Protein AF-A0A7J7RCM6-F1 (afdb_monomer_lite)

Organism: Pipistrellus kuhlii (NCBI:txid59472)

InterPro domains:
  IPR022023 U1 small nuclear ribonucleoprotein of 70kDa N-terminal [PF12220] (3-91)

Sequence (122 aa):
MTQFLPPNLLALFAPRDPIPYLPPLEKLPHEKHHNQPYCGIAPYIREFEDPRDAPPPTRAETREERMERKRREKIERRQQEVETELKMCKPLSFSHISSSKGTLTTIPTLRVTPSRRSLWPE

Structure (mmCIF, N/CA/C/O backbone):
data_AF-A0A7J7RCM6-F1
#
_entry.id   AF-A0A7J7RCM6-F1
#
loop_
_atom_site.group_PDB
_atom_site.id
_atom_site.type_symbol
_atom_site.label_atom_id
_atom_site.label_alt_id
_atom_site.label_comp_id
_atom_site.label_asym_id
_atom_site.label_entity_id
_atom_site.label_seq_id
_atom_site.pdbx_PDB_ins_code
_atom_site.Cartn_x
_atom_site.Cartn_y
_atom_site.Cartn_z
_atom_site.occupancy
_atom_site.B_iso_or_equiv
_atom_site.auth_seq_id
_atom_site.auth_comp_id
_atom_site.auth_asym_id
_atom_site.auth_atom_id
_atom_site.pdbx_PDB_model_num
ATOM 1 N N . MET A 1 1 ? 32.049 -23.623 -3.911 1.00 64.38 1 MET A N 1
ATOM 2 C CA . MET A 1 1 ? 31.600 -25.006 -3.624 1.00 64.38 1 MET A CA 1
ATOM 3 C C . MET A 1 1 ? 32.114 -26.060 -4.620 1.00 64.38 1 MET A C 1
ATOM 5 O O . MET A 1 1 ? 32.133 -27.218 -4.248 1.00 64.38 1 MET A O 1
ATOM 9 N N . THR A 1 2 ? 32.619 -25.721 -5.817 1.00 79.12 2 THR A N 1
ATOM 10 C CA . THR A 1 2 ? 33.174 -26.693 -6.802 1.00 79.12 2 THR A CA 1
ATOM 11 C C . THR A 1 2 ? 34.685 -26.530 -7.061 1.00 79.12 2 THR A C 1
ATOM 13 O O . THR A 1 2 ? 35.197 -26.933 -8.097 1.00 79.12 2 THR A O 1
ATOM 16 N N . GLN A 1 3 ? 35.416 -25.918 -6.124 1.00 82.81 3 GLN A N 1
ATOM 17 C CA . GLN A 1 3 ? 36.771 -25.396 -6.356 1.00 82.81 3 GLN A CA 1
ATOM 18 C C . GLN A 1 3 ? 37.869 -26.466 -6.500 1.00 82.81 3 GLN A C 1
ATOM 20 O O . GLN A 1 3 ? 38.859 -26.218 -7.176 1.00 82.81 3 GLN A O 1
ATOM 25 N N . PHE A 1 4 ? 37.708 -27.643 -5.891 1.00 84.25 4 PHE A N 1
ATOM 26 C CA . PHE A 1 4 ? 38.743 -28.688 -5.864 1.00 84.25 4 PHE A CA 1
ATOM 27 C C . PHE A 1 4 ? 38.219 -30.029 -6.387 1.00 84.25 4 PHE A C 1
ATOM 29 O O . PHE A 1 4 ? 38.333 -31.060 -5.728 1.00 84.25 4 PHE A O 1
ATOM 36 N N . LEU A 1 5 ? 37.599 -30.008 -7.567 1.00 91.44 5 LEU A N 1
ATOM 37 C CA . LEU A 1 5 ? 37.150 -31.216 -8.255 1.00 91.44 5 LEU A CA 1
ATOM 38 C C . LEU A 1 5 ? 38.218 -31.719 -9.240 1.00 91.44 5 LEU A C 1
ATOM 40 O O . LEU A 1 5 ? 38.901 -30.910 -9.871 1.00 91.44 5 LEU A O 1
ATOM 44 N N . PRO A 1 6 ? 38.335 -33.045 -9.431 1.00 93.56 6 PRO A N 1
ATOM 45 C CA . PRO A 1 6 ? 39.127 -33.624 -10.510 1.00 93.56 6 PRO A CA 1
ATOM 46 C C . PRO A 1 6 ? 38.686 -33.089 -11.883 1.00 93.56 6 PRO A C 1
ATOM 48 O O . PRO A 1 6 ? 37.494 -32.829 -12.074 1.00 93.56 6 PRO A O 1
ATOM 51 N N . PRO A 1 7 ? 39.590 -32.993 -12.875 1.00 89.75 7 PRO A N 1
ATOM 52 C CA . PRO A 1 7 ? 39.324 -32.315 -14.149 1.00 89.75 7 PRO A CA 1
ATOM 53 C C . PRO A 1 7 ? 38.125 -32.886 -14.926 1.00 89.75 7 PRO A C 1
ATOM 55 O O . PRO A 1 7 ? 37.369 -32.121 -15.517 1.00 89.75 7 PRO A O 1
ATOM 58 N N . ASN A 1 8 ? 37.889 -34.203 -14.865 1.00 92.19 8 ASN A N 1
ATOM 59 C CA . ASN A 1 8 ? 36.731 -34.849 -15.500 1.00 92.19 8 ASN A CA 1
ATOM 60 C C . ASN A 1 8 ? 35.388 -34.352 -14.933 1.00 92.19 8 ASN A C 1
ATOM 62 O O . ASN A 1 8 ? 34.413 -34.185 -15.657 1.00 92.19 8 ASN A O 1
ATOM 66 N N . LEU A 1 9 ? 35.345 -34.086 -13.625 1.00 91.12 9 LEU A N 1
ATOM 67 C CA . LEU A 1 9 ? 34.153 -33.570 -12.954 1.00 91.12 9 LEU A CA 1
ATOM 68 C C . LEU A 1 9 ? 34.068 -32.045 -13.050 1.00 91.12 9 LEU A C 1
ATOM 70 O O . LEU A 1 9 ? 32.972 -31.505 -13.149 1.00 91.12 9 LEU A O 1
ATOM 74 N N . LEU A 1 10 ? 35.210 -31.351 -13.065 1.00 90.06 10 LEU A N 1
ATOM 75 C CA . LEU A 1 10 ? 35.282 -29.898 -13.233 1.00 90.06 10 LEU A CA 1
ATOM 76 C C . LEU A 1 10 ? 34.699 -29.454 -14.585 1.00 90.06 10 LEU A C 1
ATOM 78 O O . LEU A 1 10 ? 34.001 -28.445 -14.648 1.00 90.06 10 LEU A O 1
ATOM 82 N N . ALA A 1 11 ? 34.929 -30.236 -15.645 1.00 89.19 11 ALA A N 1
ATOM 83 C CA . ALA A 1 11 ? 34.432 -29.956 -16.992 1.00 89.19 11 ALA A CA 1
ATOM 84 C C . ALA A 1 11 ? 32.897 -29.871 -17.076 1.00 89.19 11 ALA A C 1
ATOM 86 O O . ALA A 1 11 ? 32.365 -29.145 -17.913 1.00 89.19 11 ALA A O 1
ATOM 87 N N . LEU A 1 12 ? 32.178 -30.553 -16.178 1.00 92.12 12 LEU A N 1
ATOM 88 C CA . LEU A 1 12 ? 30.713 -30.499 -16.109 1.00 92.12 12 LEU A CA 1
ATOM 89 C C . LEU A 1 12 ? 30.187 -29.128 -15.659 1.00 92.12 12 LEU A C 1
ATOM 91 O O . LEU A 1 12 ? 29.022 -28.810 -15.886 1.00 92.12 12 LEU A O 1
ATOM 95 N N . PHE A 1 13 ? 31.041 -28.319 -15.031 1.00 92.94 13 PHE A N 1
ATOM 96 C CA . PHE A 1 13 ? 30.718 -26.978 -14.550 1.00 92.94 13 PHE A CA 1
ATOM 97 C C . PHE A 1 13 ? 31.242 -25.878 -15.482 1.00 92.94 13 PHE A C 1
ATOM 99 O O . PHE A 1 13 ? 31.341 -24.722 -15.066 1.00 92.94 13 PHE A O 1
ATOM 106 N N . ALA A 1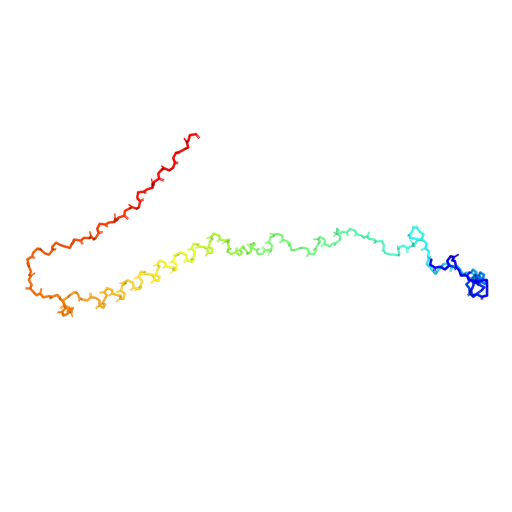 14 ? 31.585 -26.218 -16.731 1.00 90.75 14 ALA A N 1
ATOM 107 C CA . ALA A 1 14 ? 31.924 -25.223 -17.737 1.00 90.75 14 ALA A CA 1
ATOM 108 C C . ALA A 1 14 ? 30.736 -24.264 -17.972 1.00 90.75 14 ALA A C 1
ATOM 110 O O . ALA A 1 14 ? 29.574 -24.692 -17.937 1.00 90.75 14 ALA A O 1
ATOM 111 N N . PRO A 1 15 ? 30.998 -22.964 -18.197 1.00 94.06 15 PRO A N 1
ATOM 112 C CA . PRO A 1 15 ? 29.940 -22.017 -18.507 1.00 94.06 15 PRO A CA 1
ATOM 113 C C . PRO A 1 15 ? 29.254 -22.403 -19.820 1.00 94.06 15 PRO A C 1
ATOM 115 O O . PRO A 1 15 ? 29.880 -22.925 -20.741 1.00 94.06 15 PRO A O 1
ATOM 118 N N . ARG A 1 16 ? 27.952 -22.130 -19.902 1.00 93.81 16 ARG A N 1
ATOM 119 C CA . ARG A 1 16 ? 27.201 -22.218 -21.158 1.00 93.81 16 ARG A CA 1
ATOM 120 C C . ARG A 1 16 ? 27.533 -21.022 -22.046 1.00 93.81 16 ARG A C 1
ATOM 122 O O . ARG A 1 16 ? 28.031 -20.007 -21.554 1.00 93.81 16 ARG A O 1
ATOM 129 N N . ASP A 1 17 ? 27.178 -21.129 -23.321 1.00 93.75 17 ASP A N 1
ATOM 130 C CA . ASP A 1 17 ? 27.189 -19.986 -24.229 1.00 93.75 17 ASP A CA 1
ATOM 131 C C . ASP A 1 17 ? 26.384 -18.816 -23.638 1.00 93.75 17 ASP A C 1
ATOM 133 O O . ASP A 1 17 ? 25.371 -19.037 -22.954 1.00 93.75 17 ASP A O 1
ATOM 137 N N . PRO A 1 18 ? 26.828 -17.567 -23.865 1.00 95.25 18 PRO A N 1
ATOM 138 C CA . PRO A 1 18 ? 26.136 -16.401 -23.348 1.00 95.25 18 PRO A CA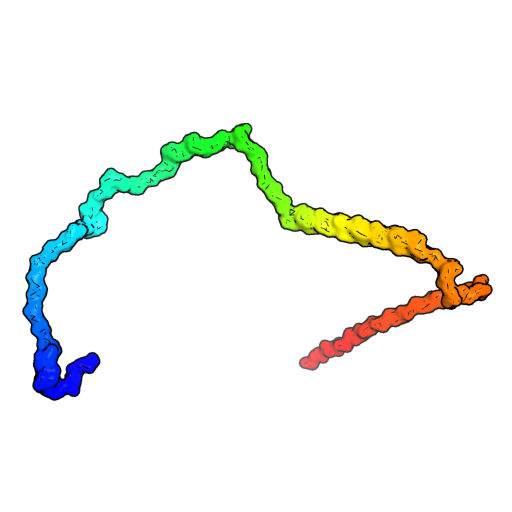 1
ATOM 139 C C . PRO A 1 18 ? 24.715 -16.330 -23.911 1.00 95.25 18 PRO A C 1
ATOM 141 O O . PRO A 1 18 ? 24.461 -16.631 -25.077 1.00 95.25 18 PRO A O 1
ATOM 144 N N . ILE A 1 19 ? 23.779 -15.904 -23.066 1.00 95.06 19 ILE A N 1
ATOM 145 C CA . ILE A 1 19 ? 22.374 -15.754 -23.448 1.00 95.06 19 ILE A CA 1
ATOM 146 C C . ILE A 1 19 ? 22.271 -14.650 -24.517 1.00 95.06 19 ILE A C 1
ATOM 148 O O . ILE A 1 19 ? 22.875 -13.587 -24.334 1.00 95.06 19 ILE A O 1
ATOM 152 N N . PRO A 1 20 ? 21.511 -14.856 -25.613 1.00 95.69 20 PRO A N 1
ATOM 153 C CA . PRO A 1 20 ? 21.274 -13.803 -26.593 1.00 95.69 20 PRO A CA 1
ATOM 154 C C . PRO A 1 20 ? 20.598 -12.599 -25.933 1.00 95.69 20 PRO A C 1
ATOM 156 O O . PRO A 1 20 ? 19.690 -12.746 -25.114 1.00 95.69 20 PRO A O 1
ATOM 159 N N . TYR A 1 21 ? 21.047 -11.399 -26.297 1.00 95.38 21 TYR A N 1
ATOM 160 C CA . TYR A 1 21 ? 20.504 -10.170 -25.734 1.00 95.38 21 TYR A CA 1
ATOM 161 C C . TYR A 1 21 ? 19.024 -10.009 -26.094 1.00 95.38 21 TYR A C 1
ATOM 163 O O . TYR A 1 21 ? 18.647 -10.060 -27.266 1.00 95.38 21 TYR A O 1
ATOM 171 N N . LEU A 1 22 ? 18.208 -9.751 -25.075 1.00 95.12 22 LEU A N 1
ATOM 172 C CA . LEU A 1 22 ? 16.832 -9.301 -25.217 1.00 95.12 22 LEU A CA 1
ATOM 173 C C . LEU A 1 22 ? 16.691 -7.940 -24.529 1.00 95.12 22 LEU A C 1
ATOM 175 O O . LEU A 1 22 ? 17.239 -7.754 -23.436 1.00 95.12 22 LEU A O 1
ATOM 179 N N . PRO A 1 23 ? 15.969 -6.987 -25.138 1.00 94.38 23 PRO A N 1
ATOM 180 C CA . PRO A 1 23 ? 15.728 -5.704 -24.504 1.00 94.38 23 PRO A CA 1
ATOM 181 C C . PRO A 1 23 ? 14.897 -5.885 -23.219 1.00 94.38 23 PRO A C 1
ATOM 183 O O . PRO A 1 23 ? 14.044 -6.777 -23.161 1.00 94.38 23 PRO A O 1
ATOM 186 N N . PRO A 1 24 ? 15.110 -5.046 -22.188 1.00 93.50 24 PRO A N 1
ATOM 187 C CA . PRO A 1 24 ? 14.266 -5.034 -20.998 1.00 93.50 24 PRO A CA 1
ATOM 188 C C . PRO A 1 24 ? 12.785 -4.843 -21.353 1.00 93.50 24 PRO A C 1
ATOM 190 O O . PRO A 1 24 ? 12.447 -4.013 -22.195 1.00 93.50 24 PRO A O 1
ATOM 193 N N . LEU A 1 25 ? 11.903 -5.600 -20.691 1.00 90.19 25 LEU A N 1
ATOM 194 C CA . LEU A 1 25 ? 10.455 -5.534 -20.935 1.00 90.19 25 LEU A CA 1
ATOM 195 C C . LEU A 1 25 ? 9.853 -4.186 -20.522 1.00 90.19 25 LEU A C 1
ATOM 197 O O . LEU A 1 25 ? 8.974 -3.656 -21.196 1.00 90.19 25 LEU A O 1
ATOM 201 N N . GLU A 1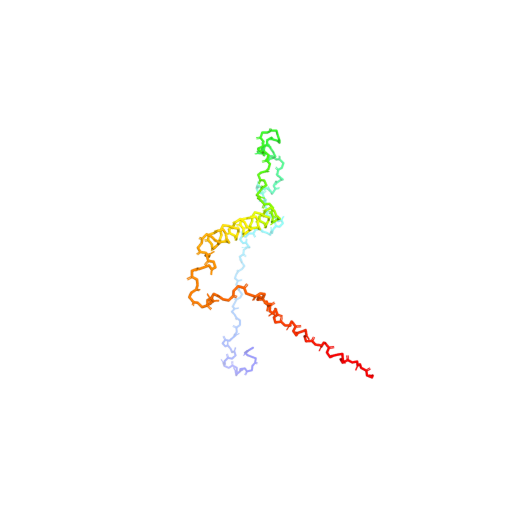 26 ? 10.323 -3.639 -19.404 1.00 90.81 26 GLU A N 1
ATOM 202 C CA . GLU A 1 26 ? 9.863 -2.364 -18.870 1.00 90.81 26 GLU A CA 1
ATOM 203 C C . GLU A 1 26 ? 10.960 -1.306 -18.964 1.00 90.81 26 GLU A C 1
ATOM 205 O O . GLU A 1 26 ? 12.149 -1.594 -18.817 1.00 90.81 26 GLU A O 1
ATOM 210 N N . LYS A 1 27 ? 10.540 -0.052 -19.150 1.00 90.38 27 LYS A N 1
ATOM 211 C CA . LYS A 1 27 ? 11.422 1.115 -19.056 1.00 90.38 27 LYS A CA 1
ATOM 212 C C . LYS A 1 27 ? 11.929 1.290 -17.623 1.00 90.38 27 LYS A C 1
ATOM 214 O O . LYS A 1 27 ? 11.253 0.885 -16.670 1.00 90.38 27 LYS A O 1
ATOM 219 N N . LEU A 1 28 ? 13.078 1.945 -17.461 1.00 90.50 28 LEU A N 1
ATOM 220 C CA . LEU A 1 28 ? 13.596 2.290 -16.135 1.00 90.50 28 LEU A CA 1
ATOM 221 C C . LEU A 1 28 ? 12.577 3.155 -15.373 1.00 90.50 28 LEU A C 1
ATOM 223 O O . LEU A 1 28 ? 11.859 3.928 -16.005 1.00 90.50 28 LEU A O 1
ATOM 227 N N . PRO A 1 29 ? 12.513 3.092 -14.028 1.00 89.12 29 PRO A N 1
ATOM 228 C CA . PRO A 1 29 ? 11.507 3.807 -13.238 1.00 89.12 29 PRO A CA 1
ATOM 229 C C . PRO A 1 29 ? 11.380 5.306 -13.549 1.00 89.12 29 PRO A C 1
ATOM 231 O O . PRO A 1 29 ? 10.272 5.824 -13.544 1.00 89.12 29 PRO A O 1
ATOM 234 N N . HIS A 1 30 ? 12.487 5.986 -13.866 1.00 88.25 30 HIS A N 1
ATOM 235 C CA . HIS A 1 30 ? 12.505 7.415 -14.215 1.00 88.25 30 HIS A CA 1
ATOM 236 C C . HIS A 1 30 ? 12.120 7.714 -15.678 1.00 88.25 30 HIS A C 1
ATOM 238 O O . HIS A 1 30 ? 11.852 8.858 -16.023 1.00 88.25 30 HIS A O 1
ATOM 244 N N . GLU A 1 31 ? 12.097 6.704 -16.547 1.00 90.25 31 GLU A N 1
ATOM 245 C CA . GLU A 1 31 ? 11.622 6.782 -17.938 1.00 90.25 31 GLU A CA 1
ATOM 246 C C . GLU A 1 31 ? 10.164 6.320 -18.078 1.00 90.25 31 GLU A C 1
ATOM 248 O O . GLU A 1 31 ? 9.577 6.387 -19.166 1.00 90.25 31 GLU A O 1
ATOM 253 N N . LYS A 1 32 ? 9.565 5.813 -16.992 1.00 89.25 32 LYS A N 1
ATOM 254 C CA . LYS A 1 32 ? 8.164 5.402 -16.981 1.00 89.25 32 LYS A CA 1
ATOM 255 C C . LYS A 1 32 ? 7.278 6.643 -17.055 1.00 89.25 32 LYS A C 1
ATOM 257 O O . LYS A 1 32 ? 7.333 7.529 -16.209 1.00 89.25 32 LYS A O 1
ATOM 262 N N . HIS A 1 33 ? 6.422 6.685 -18.072 1.00 87.25 33 HIS A N 1
ATOM 263 C CA . HIS A 1 33 ? 5.393 7.710 -18.178 1.00 87.25 33 HIS A CA 1
ATOM 264 C C . HIS A 1 33 ? 4.230 7.355 -17.245 1.00 87.25 33 HIS A C 1
ATOM 266 O O . HIS A 1 33 ? 3.515 6.376 -17.470 1.00 87.25 33 HIS A O 1
ATOM 272 N N . HIS A 1 34 ? 4.039 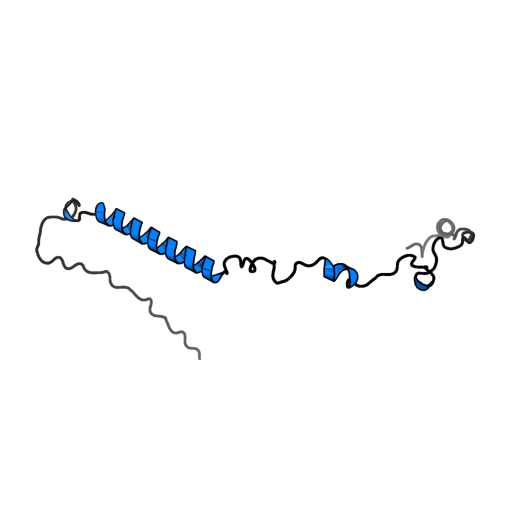8.143 -16.189 1.00 88.81 34 HIS A N 1
ATOM 273 C CA . HIS A 1 34 ? 2.891 8.003 -15.300 1.00 88.81 34 HIS A CA 1
ATOM 274 C C . HIS A 1 34 ? 1.674 8.675 -15.942 1.00 88.81 34 HIS A C 1
ATOM 276 O O . HIS A 1 34 ? 1.492 9.882 -15.821 1.00 88.81 34 HIS A O 1
ATOM 282 N N . ASN A 1 35 ? 0.832 7.887 -16.620 1.00 87.50 35 ASN A N 1
ATOM 283 C CA . ASN A 1 35 ? -0.401 8.383 -17.254 1.00 87.50 35 ASN A CA 1
ATOM 284 C C . ASN A 1 35 ? -1.327 9.103 -16.258 1.00 87.50 35 ASN A C 1
ATOM 286 O O . ASN A 1 35 ? -2.042 10.027 -16.631 1.00 87.50 35 ASN A O 1
ATOM 290 N N . GLN A 1 36 ? -1.297 8.680 -14.993 1.00 87.69 36 GLN A N 1
ATOM 291 C CA . GLN A 1 36 ? -1.969 9.325 -13.873 1.00 87.69 36 GLN A CA 1
ATOM 292 C C . GLN A 1 36 ? -0.954 9.464 -12.733 1.00 87.69 36 GLN A C 1
ATOM 294 O O . GLN A 1 36 ? -0.698 8.488 -12.023 1.00 87.69 36 GLN A O 1
ATOM 299 N N . PRO A 1 37 ? -0.303 10.630 -12.588 1.00 89.69 37 PRO A N 1
ATOM 300 C CA . PRO A 1 37 ? 0.587 10.864 -11.463 1.00 89.69 37 PRO A CA 1
ATOM 301 C C . PRO A 1 37 ? -0.220 10.930 -10.163 1.00 89.69 37 PRO A C 1
ATOM 303 O O . PRO A 1 37 ? -1.415 11.235 -10.166 1.00 89.69 37 PRO A O 1
ATOM 306 N N . TYR A 1 38 ? 0.444 10.678 -9.035 1.00 89.62 38 TYR A N 1
ATOM 307 C CA . TYR A 1 38 ? -0.164 10.908 -7.730 1.00 89.62 38 TYR A CA 1
ATOM 308 C C . TYR A 1 38 ? -0.637 12.359 -7.625 1.00 89.62 38 TYR A C 1
ATOM 310 O O . TYR A 1 38 ? 0.119 13.295 -7.889 1.00 89.62 38 TYR A O 1
ATOM 318 N N . CYS A 1 39 ? -1.898 12.534 -7.243 1.00 90.88 39 CYS A N 1
ATOM 319 C CA . CYS A 1 39 ? -2.500 13.837 -7.012 1.00 90.88 39 CYS A CA 1
ATOM 320 C C . CYS A 1 39 ? -2.751 14.041 -5.515 1.00 90.88 39 CYS A C 1
ATOM 322 O O . CYS A 1 39 ? -2.852 13.086 -4.744 1.00 90.88 39 CYS A O 1
ATOM 324 N N . GLY A 1 40 ? -2.806 15.303 -5.093 1.00 91.62 40 GLY A N 1
ATOM 325 C CA . GLY A 1 40 ? -3.139 15.648 -3.716 1.00 91.62 40 GLY A CA 1
ATOM 326 C C . GLY A 1 40 ? -4.611 15.384 -3.392 1.00 91.62 40 GLY A C 1
ATOM 327 O O . GLY A 1 40 ? -5.443 15.186 -4.272 1.00 91.62 40 GLY A O 1
ATOM 328 N N . ILE A 1 41 ? -4.945 15.463 -2.106 1.00 93.88 41 ILE A N 1
ATOM 329 C CA . ILE A 1 41 ? -6.303 15.199 -1.612 1.00 93.88 41 ILE A CA 1
ATOM 330 C C . ILE A 1 41 ? -7.256 16.402 -1.715 1.00 93.88 41 ILE A C 1
ATOM 332 O O . ILE A 1 41 ? -8.423 16.289 -1.355 1.00 93.88 41 ILE A O 1
ATOM 336 N N . ALA A 1 42 ? -6.780 17.557 -2.192 1.00 91.69 42 ALA A N 1
ATOM 337 C CA . ALA A 1 42 ? -7.555 18.800 -2.241 1.00 91.69 42 ALA A CA 1
ATOM 338 C C . ALA A 1 42 ? -8.944 18.662 -2.909 1.00 91.69 42 ALA A C 1
ATOM 340 O O . ALA A 1 42 ? -9.905 19.205 -2.363 1.00 91.69 42 ALA A O 1
ATOM 341 N N . PRO A 1 43 ? -9.110 17.905 -4.017 1.00 89.62 43 PRO A N 1
ATOM 342 C CA . PRO A 1 43 ? -10.423 17.708 -4.635 1.00 89.62 43 PRO A CA 1
ATOM 343 C C . PRO A 1 43 ? -11.440 16.964 -3.760 1.00 89.62 43 PRO A C 1
ATOM 345 O O . PRO A 1 43 ? -12.635 17.070 -4.019 1.00 89.62 43 PRO A O 1
ATOM 348 N N . TYR A 1 44 ? -10.990 16.221 -2.750 1.00 89.56 44 TYR A N 1
ATOM 349 C CA . TYR A 1 44 ? -11.844 15.416 -1.872 1.00 89.56 44 TYR A CA 1
ATOM 350 C C . TYR A 1 44 ? -12.261 16.171 -0.605 1.00 89.56 44 TYR A C 1
ATOM 352 O O . TYR A 1 44 ? -13.104 15.698 0.142 1.00 89.56 44 TYR A O 1
ATOM 360 N N . ILE A 1 45 ? -11.732 17.378 -0.362 1.00 86.56 45 ILE A N 1
ATOM 361 C CA . ILE A 1 45 ? -12.071 18.154 0.845 1.00 86.56 45 ILE A CA 1
ATOM 362 C C . ILE A 1 45 ? -13.567 18.520 0.886 1.00 86.56 45 ILE A C 1
ATOM 364 O O . ILE A 1 45 ? -14.158 18.625 1.953 1.00 86.56 45 ILE A O 1
ATOM 368 N N . ARG A 1 46 ? -14.203 18.656 -0.279 1.00 84.56 46 ARG A N 1
ATOM 369 C CA . ARG A 1 46 ? -15.651 18.891 -0.413 1.00 84.56 46 ARG A CA 1
ATOM 370 C C . ARG A 1 46 ? -16.533 17.725 0.045 1.00 84.56 46 ARG A C 1
ATOM 372 O O . ARG A 1 46 ? -17.738 17.901 0.139 1.00 84.56 46 ARG A O 1
ATOM 379 N N . GLU A 1 47 ? -15.959 16.540 0.233 1.00 85.31 47 GLU A N 1
ATOM 380 C CA . GLU A 1 47 ? -16.690 15.340 0.658 1.00 85.31 47 GLU A CA 1
ATOM 381 C C . GLU A 1 47 ? -16.772 15.230 2.187 1.00 85.31 47 GLU A C 1
ATOM 383 O O . GLU A 1 47 ? -17.471 14.359 2.697 1.00 85.31 47 GLU A O 1
ATOM 388 N N . PHE A 1 48 ? -16.074 16.097 2.930 1.00 83.62 48 PHE A N 1
ATOM 389 C CA . PHE A 1 48 ? -16.201 16.153 4.383 1.00 83.62 48 PHE A CA 1
ATOM 390 C C . PHE A 1 48 ? -17.516 16.818 4.799 1.00 83.62 48 PHE A C 1
ATOM 392 O O . PHE A 1 48 ? -17.959 17.785 4.181 1.00 83.62 48 PHE A O 1
ATOM 399 N N . GLU A 1 49 ? -18.116 16.305 5.875 1.00 80.56 49 GLU A N 1
ATOM 400 C CA . GLU A 1 49 ? -19.308 16.892 6.488 1.00 80.56 49 GLU A CA 1
ATOM 401 C C . GLU A 1 49 ? -19.030 18.320 6.966 1.00 80.56 49 GLU A C 1
ATOM 403 O O . GLU A 1 49 ? -17.980 18.612 7.552 1.00 80.56 49 GLU A O 1
ATOM 408 N N . ASP A 1 50 ? -19.999 19.211 6.744 1.00 80.62 50 ASP A N 1
ATOM 409 C CA . ASP A 1 50 ? -19.930 20.561 7.278 1.00 80.62 50 ASP A CA 1
ATOM 410 C C . ASP A 1 50 ? -19.891 20.492 8.814 1.00 80.62 50 ASP A C 1
ATOM 412 O O . ASP A 1 50 ? -20.743 19.847 9.432 1.00 80.62 50 ASP A O 1
ATOM 416 N N . PRO A 1 51 ? -18.977 21.219 9.483 1.00 69.62 51 PRO A N 1
ATOM 417 C CA . PRO A 1 51 ? -18.826 21.179 10.943 1.00 69.62 51 PRO A CA 1
ATOM 418 C C . PRO A 1 51 ? -20.059 21.700 11.704 1.00 69.62 51 PRO A C 1
ATOM 420 O O . PRO A 1 51 ? -20.080 21.687 12.932 1.00 69.62 51 PRO A O 1
ATOM 423 N N . ARG A 1 52 ? -21.062 22.210 10.979 1.00 72.38 52 ARG A N 1
ATOM 424 C CA . ARG A 1 52 ? -22.360 22.658 11.495 1.00 72.38 52 ARG A CA 1
ATOM 425 C C . ARG A 1 52 ? -23.411 21.546 11.509 1.00 72.38 52 ARG A C 1
ATOM 427 O O . ARG A 1 52 ? -24.338 21.643 12.304 1.00 72.38 52 ARG A O 1
ATOM 434 N N . ASP A 1 53 ? -23.273 20.553 10.633 1.00 74.75 53 ASP A N 1
ATOM 435 C CA . ASP A 1 53 ? -24.219 19.441 10.455 1.00 74.75 53 ASP A CA 1
ATOM 436 C C . ASP A 1 53 ? -23.697 18.142 11.093 1.00 74.75 53 ASP A C 1
ATOM 438 O O . ASP A 1 53 ? -24.456 17.221 11.389 1.00 74.75 53 ASP A O 1
ATOM 442 N N . ALA A 1 54 ? -22.390 18.087 11.376 1.00 72.38 54 ALA A N 1
ATOM 443 C CA . ALA A 1 54 ? -21.793 16.998 12.128 1.00 72.38 54 ALA A CA 1
ATOM 444 C C . ALA A 1 54 ? -22.421 16.913 13.536 1.00 72.38 54 ALA A C 1
ATOM 446 O O . ALA A 1 54 ? -22.392 17.901 14.287 1.00 72.38 54 ALA A O 1
ATOM 447 N N . PRO A 1 55 ? -22.960 15.747 13.945 1.00 76.44 55 PRO A N 1
ATOM 448 C CA . PRO A 1 55 ? -23.432 15.568 15.308 1.00 76.44 55 PRO A CA 1
ATOM 449 C C . PRO A 1 55 ? -22.276 15.832 16.282 1.00 76.44 55 PRO A C 1
ATOM 451 O O . PRO A 1 55 ? -21.116 15.540 15.959 1.00 76.44 55 PRO A O 1
ATOM 454 N N . PRO A 1 56 ? -22.558 16.371 17.486 1.00 73.69 56 PRO A N 1
ATOM 455 C CA . PRO A 1 56 ? -21.519 16.588 18.479 1.00 73.69 56 PRO A CA 1
ATOM 456 C C . PRO A 1 56 ? -20.741 15.280 18.658 1.00 73.69 56 PRO A C 1
ATOM 458 O O . PRO A 1 56 ? -21.365 14.214 18.737 1.00 73.69 56 PRO A O 1
ATOM 461 N N . PRO A 1 57 ? -19.394 15.334 18.678 1.00 71.44 57 PRO A N 1
ATOM 462 C CA . PRO A 1 57 ? -18.568 14.140 18.676 1.00 71.44 57 PRO A CA 1
ATOM 463 C C . PRO A 1 57 ? -19.039 13.243 19.810 1.00 71.44 57 PRO A C 1
ATOM 465 O O . PRO A 1 57 ? -18.984 13.637 20.978 1.00 71.44 57 PRO A O 1
ATOM 468 N N . THR A 1 58 ? -19.542 12.060 19.452 1.00 67.81 58 THR A N 1
ATOM 469 C CA . THR A 1 58 ? -20.026 11.080 20.421 1.00 67.81 58 THR A CA 1
ATOM 470 C C . THR A 1 58 ? -18.806 10.580 21.171 1.00 67.81 58 THR A C 1
ATOM 472 O O . THR A 1 58 ? -18.127 9.639 20.761 1.00 67.81 58 THR A O 1
ATOM 475 N N . ARG A 1 59 ? -18.456 11.285 22.246 1.00 62.59 59 ARG A N 1
ATOM 476 C CA . ARG A 1 59 ? -17.412 10.853 23.155 1.00 62.59 59 ARG A CA 1
ATOM 477 C C . ARG A 1 59 ? -17.950 9.606 23.830 1.00 62.59 59 ARG A C 1
ATOM 479 O O . ARG A 1 59 ? -18.842 9.682 24.667 1.00 62.59 59 ARG A O 1
ATOM 486 N N . ALA A 1 60 ? -17.451 8.450 23.402 1.00 63.91 60 ALA A N 1
ATOM 487 C CA . ALA A 1 60 ? -17.582 7.237 24.187 1.00 63.91 60 ALA A CA 1
ATOM 488 C C . ALA A 1 60 ? -17.107 7.541 25.617 1.00 63.91 60 ALA A C 1
ATOM 490 O O . ALA A 1 60 ? -16.139 8.293 25.770 1.00 63.91 60 ALA A O 1
ATOM 491 N N . GLU A 1 61 ? -17.791 6.980 26.624 1.00 61.84 61 GLU A N 1
ATOM 492 C CA . GLU A 1 61 ? -17.463 7.166 28.046 1.00 61.84 61 GLU A CA 1
ATOM 493 C C . GLU A 1 61 ? -15.942 7.164 28.239 1.00 61.84 61 GLU A C 1
ATOM 495 O O . GLU A 1 61 ? -15.247 6.209 27.859 1.00 61.84 61 GLU A O 1
ATOM 500 N N . THR A 1 62 ? -15.412 8.233 28.827 1.00 76.00 62 THR A N 1
ATOM 501 C CA . THR A 1 62 ? -13.997 8.271 29.185 1.00 76.00 62 THR A CA 1
ATOM 502 C C . THR A 1 62 ? -13.709 7.160 30.197 1.00 76.00 62 THR A C 1
ATOM 504 O O . THR A 1 62 ? -14.581 6.684 30.933 1.00 76.00 62 THR A O 1
ATOM 507 N N . ARG A 1 63 ? -12.454 6.700 30.250 1.00 74.62 63 ARG A N 1
ATOM 508 C CA . ARG A 1 63 ? -12.047 5.631 31.179 1.00 74.62 63 ARG A CA 1
ATOM 509 C C . ARG A 1 63 ? -12.432 5.949 32.633 1.00 74.62 63 ARG A C 1
ATOM 511 O O . ARG A 1 63 ? -12.718 5.025 33.391 1.00 74.62 63 ARG A O 1
ATOM 518 N N . GLU A 1 64 ? -12.441 7.229 32.997 1.00 78.75 64 GLU A N 1
ATOM 519 C CA . GLU A 1 64 ? -12.803 7.737 34.322 1.00 78.75 64 GLU A CA 1
ATOM 520 C C . GLU A 1 64 ? -14.303 7.600 34.603 1.00 78.75 64 GLU A C 1
ATOM 522 O O . GLU A 1 64 ? -14.673 6.990 35.608 1.00 78.75 64 GLU A O 1
ATOM 527 N N . GLU A 1 65 ? -15.163 8.030 33.677 1.00 79.94 65 GLU A N 1
ATOM 528 C CA . GLU A 1 65 ? -16.624 7.876 33.781 1.00 79.94 65 GLU A CA 1
ATOM 529 C C . GLU A 1 65 ? -17.028 6.400 33.911 1.00 79.94 65 GLU A C 1
ATOM 531 O O . GLU A 1 65 ? -17.850 6.028 34.756 1.00 79.94 65 GLU A O 1
ATOM 536 N N . ARG A 1 66 ? -16.365 5.514 33.156 1.00 80.00 66 ARG A N 1
ATOM 537 C CA . ARG A 1 66 ? -16.594 4.063 33.241 1.00 80.00 66 ARG A CA 1
ATOM 538 C C . ARG A 1 66 ? -16.206 3.482 34.606 1.00 80.00 66 ARG A C 1
ATOM 540 O O . ARG A 1 66 ? -16.840 2.536 35.084 1.00 80.00 66 ARG A O 1
ATOM 547 N N . MET A 1 67 ? -15.143 3.996 35.223 1.00 83.25 67 MET A N 1
ATOM 548 C CA . MET A 1 67 ? -14.698 3.566 36.554 1.00 83.25 67 MET A CA 1
ATOM 549 C C . MET A 1 67 ? -15.632 4.077 37.649 1.00 83.25 67 MET A C 1
ATOM 551 O O . MET A 1 67 ? -15.943 3.332 38.582 1.00 83.25 67 MET A O 1
ATOM 555 N N . GLU A 1 68 ? -16.108 5.313 37.525 1.00 87.56 68 GLU A N 1
ATOM 556 C CA . GLU A 1 68 ? -17.042 5.898 38.477 1.00 87.56 68 GLU A CA 1
ATOM 557 C C . GLU A 1 68 ? -18.397 5.183 38.455 1.00 87.56 68 GLU A C 1
ATOM 559 O O . GLU A 1 68 ? -18.901 4.814 39.520 1.00 87.56 68 GLU A O 1
ATOM 564 N N . ARG A 1 69 ? -18.922 4.860 37.266 1.00 85.81 69 ARG A N 1
ATOM 565 C CA . ARG A 1 69 ? -20.138 4.047 37.111 1.00 85.81 69 ARG A CA 1
ATOM 566 C C . ARG A 1 69 ? -20.028 2.708 37.841 1.00 85.81 69 ARG A C 1
ATOM 568 O O . ARG A 1 69 ? -20.842 2.404 38.709 1.00 85.81 69 ARG A O 1
ATOM 575 N N . LYS A 1 70 ? -18.949 1.958 37.591 1.00 88.81 70 LYS A N 1
ATOM 576 C CA . LYS A 1 70 ? -18.688 0.683 38.286 1.00 88.81 70 LYS A CA 1
ATOM 577 C C . LYS A 1 70 ? -18.577 0.842 39.802 1.00 88.81 70 LYS A C 1
ATOM 579 O O . LYS A 1 70 ? -18.966 -0.058 40.546 1.00 88.81 70 LYS A O 1
ATOM 584 N N . ARG A 1 71 ? -17.998 1.949 40.279 1.00 92.19 71 ARG A N 1
ATOM 585 C CA . ARG A 1 71 ? -17.849 2.208 41.715 1.00 92.19 71 ARG A CA 1
ATOM 586 C C . ARG A 1 71 ? -19.202 2.485 42.367 1.00 92.19 71 ARG A C 1
ATOM 588 O O . ARG A 1 71 ? -19.447 1.929 43.434 1.00 92.19 71 ARG A O 1
ATOM 595 N N . ARG A 1 72 ? -20.062 3.282 41.725 1.00 91.25 72 ARG A N 1
ATOM 596 C CA . ARG A 1 72 ? -21.429 3.574 42.192 1.00 91.25 72 ARG A CA 1
ATOM 597 C C . ARG A 1 72 ? -22.280 2.305 42.234 1.00 91.25 72 ARG A C 1
ATOM 599 O 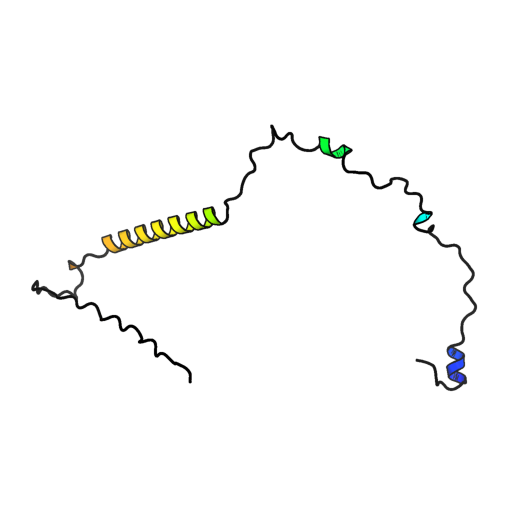O . ARG A 1 72 ? -22.761 1.951 43.304 1.00 91.25 72 ARG A O 1
ATOM 606 N N . GLU A 1 73 ? -22.302 1.533 41.147 1.00 91.31 73 GLU A N 1
ATOM 607 C CA . GLU A 1 73 ? -23.017 0.246 41.078 1.00 91.31 73 GLU A CA 1
ATOM 608 C C . GLU A 1 73 ? -22.550 -0.743 42.162 1.00 91.31 73 GLU A C 1
ATOM 610 O O . GLU A 1 73 ? -23.351 -1.461 42.762 1.00 91.31 73 GLU A O 1
ATOM 615 N N . LYS A 1 74 ? -21.240 -0.788 42.447 1.00 94.31 74 LYS A N 1
ATOM 616 C CA . LYS A 1 74 ? -20.687 -1.660 43.494 1.00 94.31 74 LYS A CA 1
ATOM 617 C C . LYS A 1 74 ? -21.115 -1.227 44.897 1.00 94.31 74 LYS A C 1
ATOM 619 O O . LYS A 1 74 ? -21.320 -2.087 45.752 1.00 94.31 74 LYS A O 1
ATOM 624 N N . ILE A 1 75 ? -21.198 0.080 45.147 1.00 93.50 75 ILE A N 1
ATOM 625 C CA . ILE A 1 75 ? -21.646 0.620 46.435 1.00 93.50 75 ILE A CA 1
ATOM 626 C C . ILE A 1 75 ? -23.131 0.316 46.629 1.00 93.50 75 ILE A C 1
ATOM 628 O O . ILE A 1 75 ? -23.487 -0.237 47.665 1.00 93.50 75 ILE A O 1
ATOM 632 N N . GLU A 1 76 ? -23.962 0.589 45.623 1.00 93.38 76 GLU A N 1
ATOM 633 C CA . GLU A 1 76 ? -25.405 0.324 45.668 1.00 93.38 76 GLU A CA 1
ATOM 634 C C . GLU A 1 76 ? -25.705 -1.166 45.860 1.00 93.38 76 GLU A C 1
ATOM 636 O O . GLU A 1 76 ? -26.496 -1.529 46.729 1.00 93.38 76 GLU A O 1
ATOM 641 N N . ARG A 1 77 ? -25.009 -2.051 45.132 1.00 92.56 77 ARG A N 1
ATOM 642 C CA . ARG A 1 77 ? -25.148 -3.503 45.319 1.00 92.56 77 ARG A CA 1
ATOM 643 C C . ARG A 1 77 ? -24.827 -3.919 46.752 1.00 92.56 77 ARG A C 1
ATOM 645 O O . ARG A 1 77 ? -25.588 -4.659 47.365 1.00 92.56 77 ARG A O 1
ATOM 652 N N . ARG A 1 78 ? -23.718 -3.415 47.300 1.00 92.62 78 ARG A N 1
ATOM 653 C CA . ARG A 1 78 ? -23.308 -3.741 48.669 1.00 92.62 78 ARG A CA 1
ATOM 654 C C . ARG A 1 78 ? -24.292 -3.202 49.706 1.00 92.62 78 ARG A C 1
ATOM 656 O O . ARG A 1 78 ? -24.506 -3.850 50.723 1.00 92.62 78 ARG A O 1
ATOM 663 N N . GLN A 1 79 ? -24.879 -2.030 49.466 1.00 92.69 79 GLN A N 1
ATOM 664 C CA . GLN A 1 79 ? -25.927 -1.477 50.326 1.00 92.69 79 GLN A CA 1
ATOM 665 C C . GLN A 1 79 ? -27.165 -2.377 50.329 1.00 92.69 79 GLN A C 1
ATOM 667 O O . GLN A 1 79 ? -27.644 -2.729 51.402 1.00 92.69 79 GLN A O 1
ATOM 672 N N . GLN A 1 80 ? -27.619 -2.826 49.156 1.00 91.94 80 GLN A N 1
ATOM 673 C CA . GLN A 1 80 ? -28.749 -3.753 49.047 1.00 91.94 80 GLN A CA 1
ATOM 674 C C . GLN A 1 80 ? -28.472 -5.086 49.753 1.00 91.94 80 GLN A C 1
ATOM 676 O O . GLN A 1 80 ? -29.318 -5.560 50.508 1.00 91.94 80 GLN A O 1
ATOM 681 N N . GLU A 1 81 ? -27.282 -5.665 49.567 1.00 92.69 81 GLU A N 1
ATOM 682 C CA . GLU A 1 81 ? -26.859 -6.886 50.269 1.00 92.69 81 GLU A CA 1
ATOM 683 C C . GLU A 1 81 ? -26.938 -6.698 51.793 1.00 92.69 81 GLU A C 1
ATOM 685 O O . GLU A 1 81 ? -27.631 -7.456 52.473 1.00 92.69 81 GLU A O 1
ATOM 690 N N . VAL A 1 82 ? -26.341 -5.627 52.327 1.00 91.75 82 VAL A N 1
ATOM 691 C CA . VAL A 1 82 ? -26.383 -5.317 53.767 1.00 91.75 82 VAL A CA 1
ATOM 692 C C . VAL A 1 82 ? -27.815 -5.112 54.268 1.00 91.75 82 VAL A C 1
ATOM 694 O O . VAL A 1 82 ? -28.157 -5.591 55.346 1.00 91.75 82 VAL A O 1
ATOM 697 N N . GLU A 1 83 ? -28.680 -4.438 53.508 1.00 90.62 83 GLU A N 1
ATOM 698 C CA . GLU A 1 83 ? -30.088 -4.271 53.883 1.00 90.62 83 GLU A CA 1
ATOM 699 C C . GLU A 1 83 ? -30.847 -5.603 53.921 1.00 90.62 83 GLU A C 1
ATOM 701 O O . GLU A 1 83 ? -31.683 -5.813 54.806 1.00 90.62 83 GLU A O 1
ATOM 706 N N . THR A 1 84 ? -30.575 -6.512 52.979 1.00 89.19 84 THR A N 1
ATOM 707 C CA . THR A 1 84 ? -31.180 -7.852 52.983 1.00 89.19 84 THR A CA 1
ATOM 708 C C . THR A 1 84 ? -30.699 -8.681 54.171 1.00 89.19 84 THR A C 1
ATOM 710 O O . THR A 1 84 ? -31.526 -9.252 54.886 1.00 89.19 84 THR A O 1
ATOM 713 N N . GLU A 1 85 ? -29.395 -8.667 54.453 1.00 87.44 85 GLU A N 1
ATOM 714 C CA . GLU A 1 85 ? -28.805 -9.336 55.613 1.00 87.44 85 GLU A CA 1
ATOM 715 C C . GLU A 1 85 ? -29.356 -8.770 56.924 1.00 87.44 85 GLU A C 1
ATOM 717 O O . GLU A 1 85 ? -29.720 -9.533 57.816 1.00 87.44 85 GLU A O 1
ATOM 722 N N . LEU A 1 86 ? -29.503 -7.446 57.032 1.00 85.56 86 LEU A N 1
ATOM 723 C CA . LEU A 1 86 ? -30.057 -6.791 58.217 1.00 85.56 86 LEU A CA 1
ATOM 724 C C . LEU A 1 86 ? -31.515 -7.202 58.471 1.00 85.56 86 LEU A C 1
ATOM 726 O O . LEU A 1 86 ? -31.903 -7.417 59.618 1.00 85.56 86 LEU A O 1
ATOM 730 N N . LYS A 1 87 ? -32.327 -7.351 57.415 1.00 85.69 87 LYS A N 1
ATOM 731 C CA . LYS A 1 87 ? -33.720 -7.823 57.535 1.00 85.69 87 LYS A CA 1
ATOM 732 C C . LYS A 1 87 ? -33.797 -9.272 58.029 1.00 85.69 87 LYS A C 1
ATOM 734 O O . LYS A 1 87 ? -34.723 -9.614 58.771 1.00 85.69 87 LYS A O 1
ATOM 739 N N . MET A 1 88 ? -32.842 -10.111 57.624 1.00 78.69 88 MET A N 1
ATOM 740 C CA . MET A 1 88 ? -32.752 -11.517 58.036 1.00 78.69 88 MET A CA 1
ATOM 741 C C . MET A 1 88 ? -32.146 -11.677 59.440 1.00 78.69 88 MET A C 1
ATOM 743 O O . MET A 1 88 ? -32.580 -12.539 60.205 1.00 78.69 88 MET A O 1
ATOM 747 N N . CYS A 1 89 ? -31.193 -10.823 59.814 1.00 71.62 89 CYS A N 1
ATOM 748 C CA . CYS A 1 89 ? -30.517 -10.853 61.107 1.00 71.62 89 CYS A CA 1
ATOM 749 C C . CYS A 1 89 ? -31.381 -10.248 62.221 1.00 71.62 89 CYS A C 1
ATOM 751 O O . CYS A 1 89 ? -31.311 -9.056 62.521 1.00 71.62 89 CYS A O 1
ATOM 753 N N . LYS A 1 90 ? -32.147 -11.096 62.919 1.00 66.25 90 LYS A N 1
ATOM 754 C CA . LYS A 1 90 ? -32.689 -10.769 64.245 1.00 66.25 90 LYS A CA 1
ATOM 755 C C . LYS A 1 90 ? -31.751 -11.331 65.327 1.00 66.25 90 LYS A C 1
ATOM 757 O O . LYS A 1 90 ? -31.610 -12.546 65.425 1.00 66.25 90 LYS A O 1
ATOM 762 N N . PRO A 1 91 ? -31.129 -10.503 66.188 1.00 63.38 91 PRO A N 1
ATOM 763 C CA . PRO A 1 91 ? -30.209 -11.003 67.218 1.00 63.38 91 PRO A CA 1
ATOM 764 C C . PRO A 1 91 ? -30.918 -11.898 68.245 1.00 63.38 91 PRO A C 1
ATOM 766 O O . PRO A 1 91 ? -30.304 -12.764 68.847 1.00 63.38 91 PRO A O 1
ATOM 769 N N . LEU A 1 92 ? -32.231 -11.740 68.413 1.00 56.59 92 LEU A N 1
ATOM 770 C CA . LEU A 1 92 ? -33.030 -12.509 69.368 1.00 56.59 92 LEU A CA 1
ATOM 771 C C . LEU A 1 92 ? -33.405 -13.922 68.884 1.00 56.59 92 LEU A C 1
ATOM 773 O O . LEU A 1 92 ? -33.954 -14.686 69.670 1.00 56.59 92 LEU A O 1
ATOM 777 N N . SER A 1 93 ? -33.142 -14.276 67.620 1.00 54.50 93 SER A N 1
ATOM 778 C CA . SER A 1 93 ? -33.445 -15.613 67.080 1.00 54.50 93 SER A CA 1
ATOM 779 C C . SER A 1 93 ? -32.251 -16.571 67.086 1.00 54.50 93 SER A C 1
ATOM 781 O O . SER A 1 93 ? -32.413 -17.740 66.746 1.00 54.50 93 SER A O 1
ATOM 783 N N . PHE A 1 94 ? -31.054 -16.107 67.454 1.00 54.72 94 PHE A N 1
ATOM 784 C CA . PHE A 1 94 ? -29.881 -16.971 67.573 1.00 54.72 94 PHE A CA 1
ATOM 785 C C . PHE A 1 94 ? -29.930 -17.751 68.894 1.00 54.72 94 PHE A C 1
ATOM 787 O O . PHE A 1 94 ? -29.765 -17.183 69.971 1.00 54.72 94 PHE A O 1
ATOM 794 N N . SER A 1 95 ? -30.102 -19.074 68.807 1.00 56.19 95 SER A N 1
ATOM 795 C CA . SER A 1 95 ? -30.145 -20.021 69.939 1.00 56.19 95 SER A CA 1
ATOM 796 C C . SER A 1 95 ? -28.881 -20.036 70.813 1.00 56.19 95 SER A C 1
ATOM 798 O O . SER A 1 95 ? -28.911 -20.538 71.933 1.00 56.19 95 SER A O 1
ATOM 800 N N . HIS A 1 96 ? -27.777 -19.469 70.324 1.00 58.25 96 HIS A N 1
ATOM 801 C CA . HIS A 1 96 ? -26.511 -19.340 71.048 1.00 58.25 96 HIS A CA 1
ATOM 802 C C . HIS A 1 96 ? -26.453 -18.131 71.998 1.00 58.25 96 HIS A C 1
ATOM 804 O O . HIS A 1 96 ? -25.503 -18.019 72.771 1.00 58.25 96 HIS A O 1
ATOM 810 N N . ILE A 1 97 ? -27.439 -17.226 71.962 1.00 59.50 97 ILE A N 1
ATOM 811 C CA . ILE A 1 97 ? -27.491 -16.039 72.827 1.00 59.50 97 ILE A CA 1
ATOM 812 C C . ILE A 1 97 ? -28.401 -16.359 74.016 1.00 59.50 97 ILE A C 1
ATOM 814 O O . ILE A 1 97 ? -29.611 -16.138 73.985 1.00 59.50 97 ILE A O 1
ATOM 818 N N . SER A 1 98 ? -27.819 -16.938 75.067 1.00 51.84 98 SER A N 1
ATOM 819 C CA . SER A 1 98 ? -28.540 -17.229 76.305 1.00 51.84 98 SER A CA 1
ATOM 820 C C . SER A 1 98 ? -28.814 -15.942 77.093 1.00 51.84 98 SER A C 1
ATOM 822 O O . SER A 1 98 ? -28.023 -15.002 77.135 1.00 51.84 98 SER A O 1
ATOM 824 N N . SER A 1 99 ? -30.008 -15.882 77.680 1.00 51.09 99 SER A N 1
ATOM 825 C CA . SER A 1 99 ? -30.666 -14.682 78.209 1.00 51.09 99 SER A CA 1
ATOM 826 C C . SER A 1 99 ? -30.074 -14.143 79.529 1.00 51.09 99 SER A C 1
ATOM 828 O O . SER A 1 99 ? -30.813 -13.923 80.490 1.00 51.09 99 SER A O 1
ATOM 830 N N . SER A 1 100 ? -28.769 -13.872 79.610 1.00 50.38 100 SER A N 1
ATOM 831 C CA . SER A 1 100 ? -28.217 -13.033 80.686 1.00 50.38 100 SER A CA 1
ATOM 832 C C . SER A 1 100 ? -28.022 -11.606 80.175 1.00 50.38 100 SER A C 1
ATOM 834 O O . SER A 1 100 ? -26.995 -11.264 79.593 1.00 50.38 100 SER A O 1
ATOM 836 N N . LYS A 1 101 ? -29.028 -10.750 80.387 1.00 57.84 101 LYS A N 1
ATOM 837 C CA . LYS A 1 101 ? -29.003 -9.313 80.049 1.00 57.84 101 LYS A CA 1
ATOM 838 C C . LYS A 1 101 ? -28.165 -8.486 81.045 1.00 57.84 101 LYS A C 1
ATOM 840 O O . LYS A 1 101 ? -28.605 -7.436 81.500 1.00 57.84 101 LYS A O 1
ATOM 845 N N . GLY A 1 102 ? -26.982 -8.973 81.414 1.00 53.22 102 GLY A N 1
ATOM 846 C CA . GLY A 1 102 ? -25.999 -8.256 82.227 1.00 53.22 102 GLY A CA 1
ATOM 847 C C . GLY A 1 102 ? -24.786 -7.936 81.364 1.00 53.22 102 GLY A C 1
ATOM 848 O O . GLY A 1 102 ? -24.199 -8.859 80.815 1.00 53.22 102 GLY A O 1
ATOM 849 N N . THR A 1 103 ? -24.492 -6.642 81.193 1.00 55.81 103 THR A N 1
ATOM 850 C CA . THR A 1 103 ? -23.302 -6.047 80.543 1.00 55.81 103 THR A CA 1
ATOM 851 C C . THR A 1 103 ? -22.388 -7.043 79.817 1.00 55.81 103 THR A C 1
ATOM 853 O O . THR A 1 103 ? -21.348 -7.443 80.339 1.00 55.81 103 THR A O 1
ATOM 856 N N . LEU A 1 104 ? -22.776 -7.445 78.603 1.00 56.56 104 LEU A N 1
ATOM 857 C CA . LEU A 1 104 ? -21.927 -8.255 77.737 1.00 56.56 104 LEU A CA 1
ATOM 858 C C . LEU A 1 104 ? -20.829 -7.333 77.182 1.00 56.56 104 LEU A C 1
ATOM 860 O O . LEU A 1 104 ? -21.079 -6.529 76.283 1.00 56.56 104 LEU A O 1
ATOM 864 N N . THR A 1 105 ? -19.623 -7.384 77.745 1.00 57.41 105 THR A N 1
ATOM 865 C CA . THR A 1 105 ? -18.457 -6.705 77.172 1.00 57.41 105 THR A CA 1
ATOM 866 C C . THR A 1 105 ? -17.979 -7.516 75.973 1.00 57.41 105 THR A C 1
ATOM 868 O O . THR A 1 105 ? -17.240 -8.488 76.102 1.00 57.41 105 THR A O 1
ATOM 871 N N . THR A 1 106 ? -18.424 -7.151 74.771 1.00 59.50 106 THR A N 1
ATOM 872 C CA . THR A 1 106 ? -17.841 -7.692 73.539 1.00 59.50 106 THR A CA 1
ATOM 873 C C . THR A 1 106 ? -16.375 -7.268 73.506 1.00 59.50 106 THR A C 1
ATOM 875 O O . THR A 1 106 ? -16.092 -6.086 73.341 1.00 59.50 106 THR A O 1
ATOM 878 N N . ILE A 1 107 ? -15.441 -8.200 73.713 1.00 63.66 107 ILE A N 1
ATOM 879 C CA . ILE A 1 107 ? -14.001 -7.928 73.621 1.00 63.66 107 ILE A CA 1
ATOM 880 C C . ILE A 1 107 ? -13.616 -8.054 72.140 1.00 63.66 107 ILE A C 1
ATOM 882 O O . ILE A 1 107 ? -13.513 -9.181 71.649 1.00 63.66 107 ILE A O 1
ATOM 886 N N . PRO A 1 108 ? -13.424 -6.957 71.378 1.00 63.62 108 PRO A N 1
ATOM 887 C CA . PRO A 1 108 ? -12.868 -7.076 70.041 1.00 63.62 108 PRO A CA 1
ATOM 888 C C . PRO A 1 108 ? -11.432 -7.585 70.175 1.00 63.62 108 PRO A C 1
ATOM 890 O O . PRO A 1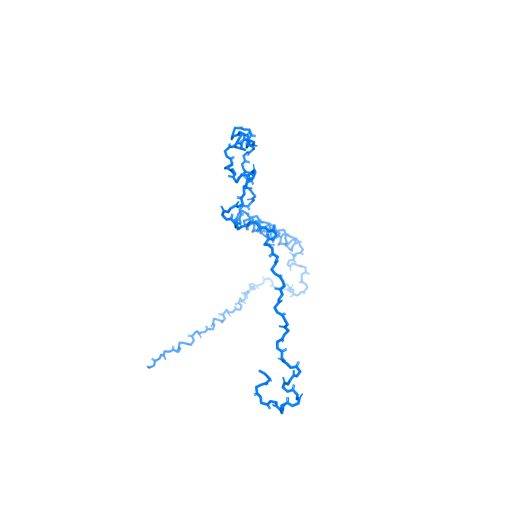 108 ? -10.612 -6.999 70.882 1.00 63.62 108 PRO A O 1
ATOM 893 N N . THR A 1 109 ? -11.130 -8.697 69.511 1.00 63.41 109 THR A N 1
ATOM 894 C CA . THR A 1 109 ? -9.780 -9.263 69.441 1.00 63.41 109 THR A CA 1
ATOM 895 C C . THR A 1 109 ? -8.764 -8.181 69.076 1.00 63.41 109 THR A C 1
ATOM 897 O O . THR A 1 109 ? -8.901 -7.521 68.042 1.00 63.41 109 THR A O 1
ATOM 900 N N . LEU A 1 110 ? -7.749 -8.008 69.929 1.00 54.62 110 LEU A N 1
ATOM 901 C CA . LEU A 1 110 ? -6.636 -7.085 69.723 1.00 54.62 110 LEU A CA 1
ATOM 902 C C . LEU A 1 110 ? -5.987 -7.357 68.360 1.00 54.62 110 LEU A C 1
ATOM 904 O O . LEU A 1 110 ? -5.502 -8.458 68.096 1.00 54.62 110 LEU A O 1
ATOM 908 N N . ARG A 1 111 ? -5.969 -6.344 67.486 1.00 47.22 111 ARG A N 1
ATOM 909 C CA . ARG A 1 111 ? -5.171 -6.370 66.255 1.00 47.22 111 ARG A CA 1
ATOM 910 C C . ARG A 1 111 ? -3.701 -6.472 66.648 1.00 47.22 111 ARG A C 1
ATOM 912 O O . ARG A 1 111 ? -3.106 -5.485 67.069 1.00 47.22 111 ARG A O 1
ATOM 919 N N . VAL A 1 112 ? -3.112 -7.649 66.472 1.00 53.38 112 VAL A N 1
ATOM 920 C CA . VAL A 1 112 ? -1.658 -7.801 66.477 1.00 53.38 112 VAL A CA 1
ATOM 921 C C . VAL A 1 112 ? -1.141 -7.165 65.188 1.00 53.38 112 VAL A C 1
ATOM 923 O O . VAL A 1 112 ? -1.270 -7.728 64.102 1.00 53.38 112 VAL A O 1
ATOM 926 N N . THR A 1 113 ? -0.608 -5.951 65.288 1.00 49.31 113 THR A N 1
ATOM 927 C CA . THR A 1 113 ? 0.223 -5.369 64.234 1.00 49.31 113 THR A CA 1
ATOM 928 C C . THR A 1 113 ? 1.566 -6.107 64.238 1.00 49.31 113 THR A C 1
ATOM 930 O O . THR A 1 113 ? 2.198 -6.206 65.291 1.00 49.31 113 THR A O 1
ATOM 933 N N . PRO A 1 114 ? 2.044 -6.655 63.107 1.00 47.00 114 PRO A N 1
ATOM 934 C CA . PRO A 1 114 ? 3.388 -7.202 63.070 1.00 47.00 114 PRO A CA 1
ATOM 935 C C . PRO A 1 114 ? 4.368 -6.031 63.187 1.00 47.00 114 PRO A C 1
ATOM 937 O O . PRO A 1 114 ? 4.427 -5.159 62.318 1.00 47.00 114 PRO A O 1
ATOM 940 N N . SER A 1 115 ? 5.105 -5.997 64.299 1.00 50.81 115 SER A N 1
ATOM 941 C CA . SER A 1 115 ? 6.219 -5.079 64.515 1.00 50.81 115 SER A CA 1
ATOM 942 C C . SER A 1 115 ? 7.214 -5.244 63.369 1.00 50.81 115 SER A C 1
ATOM 944 O O . SER A 1 115 ? 7.830 -6.298 63.194 1.00 50.81 115 SER A O 1
ATOM 946 N N . ARG A 1 116 ? 7.320 -4.203 62.544 1.00 51.41 116 ARG A N 1
ATOM 947 C CA . ARG A 1 116 ? 8.297 -4.072 61.466 1.00 51.41 116 ARG A CA 1
ATOM 948 C C . ARG A 1 116 ? 9.688 -4.110 62.100 1.00 51.41 116 ARG A C 1
ATOM 950 O O . ARG A 1 116 ? 10.168 -3.091 62.584 1.00 51.41 116 ARG A O 1
ATOM 957 N N . ARG A 1 117 ? 10.323 -5.288 62.114 1.00 50.31 117 ARG A N 1
ATOM 958 C CA . ARG A 1 117 ? 11.723 -5.462 62.519 1.00 50.31 117 ARG A CA 1
ATOM 959 C C . ARG A 1 117 ? 12.590 -4.669 61.545 1.00 50.31 117 ARG A C 1
ATOM 961 O O . ARG A 1 117 ? 12.805 -5.071 60.406 1.00 50.31 117 ARG A O 1
ATOM 968 N N . SER A 1 118 ? 13.016 -3.502 61.998 1.00 48.19 118 SER A N 1
ATOM 969 C CA . SER A 1 118 ? 14.046 -2.680 61.389 1.00 48.19 118 SER A CA 1
ATOM 970 C C . SER A 1 118 ? 15.344 -3.486 61.296 1.00 48.19 118 SER A C 1
ATOM 972 O O . SER A 1 118 ? 16.023 -3.672 62.304 1.00 48.19 118 SER A O 1
ATOM 974 N N . LEU A 1 119 ? 15.679 -3.977 60.100 1.00 49.75 119 LEU A N 1
ATOM 975 C CA . LEU A 1 119 ? 17.077 -4.171 59.727 1.00 49.75 119 LEU A CA 1
ATOM 976 C C . LEU A 1 119 ? 17.640 -2.775 59.445 1.00 49.75 119 LEU A C 1
ATOM 978 O O . LEU A 1 119 ? 17.242 -2.139 58.470 1.00 49.75 119 LEU A O 1
ATOM 982 N N . TRP A 1 120 ? 18.512 -2.297 60.327 1.00 37.97 120 TRP A N 1
ATOM 983 C CA . TRP A 1 120 ? 19.453 -1.228 60.008 1.00 37.97 120 TRP A CA 1
ATOM 984 C C . TRP A 1 120 ? 20.775 -1.857 59.533 1.00 37.97 120 TRP A C 1
ATOM 986 O O . TRP A 1 120 ? 21.102 -2.950 60.004 1.00 37.97 120 TRP A O 1
ATOM 996 N N . PRO A 1 121 ? 21.500 -1.208 58.605 1.00 54.12 121 PRO A N 1
ATOM 997 C CA . PRO A 1 121 ? 22.827 -1.619 58.156 1.00 54.12 121 PRO A CA 1
ATOM 998 C C . PRO A 1 121 ? 23.934 -1.062 59.075 1.00 54.12 121 PRO A C 1
ATOM 1000 O O . PRO A 1 121 ? 23.743 -0.008 59.684 1.00 54.12 121 PRO A O 1
ATOM 1003 N N . GLU A 1 122 ? 25.075 -1.758 59.134 1.00 44.59 122 GLU A N 1
ATOM 1004 C CA . GLU A 1 122 ? 26.400 -1.141 59.345 1.00 44.59 122 GLU A CA 1
ATOM 1005 C C . GLU A 1 122 ? 26.989 -0.727 57.992 1.00 44.59 122 GLU A C 1
ATOM 1007 O O . GLU A 1 122 ? 26.738 -1.459 57.001 1.00 44.59 122 GLU A O 1
#

pLDDT: mean 77.54, std 16.18, range [37.97, 95.69]

Radius of gyration: 44.21 Å; chains: 1; bounding box: 73×58×109 Å

Secondary structure (DSSP, 8-state):
--TT--HHHHGGGPPPPPPPP---SS--TTT---SS----SGGGGGGSPPTTTSPPP-----HHHHHHHHHHHHHHHHHHHHHHHHHH--GGG-TT--S--S-----PPP------------

Foldseek 3Di:
DCPDDDPVVVVVVDDDDDDPDDDDPDDDPVPDDDPDDDDDCVVVPVVDDDPVPDDDPPPDQDPVNVVVVVVVVVVVVVVVVVVVVVVVDDVVPDPPDDPPPDDDPPDDPDPDDPPPPDDDDD